Protein AF-A0A239HFD4-F1 (afdb_monomer_lite)

Organism: Ekhidna lutea (NCBI:txid447679)

Sequence (63 aa):
MDSTLSKAEIIDGIKNMPDEFTLDELIDRFIFIEKVKKGLKSAEEGKLTSHEEVKNMVSKWAK

Foldseek 3Di:
DPDDDDPVNLCVLCVPPDPDDDPVVSVVSVVVVVVVVVVVVCVVVVVDDDPVNVVVVVVVVVD

pLDDT: mean 89.05, std 9.91, range [46.5, 96.25]

Secondary structure (DSSP, 8-state):
---PPPHHHHHHHHTTS-SS--HHHHHHHHHHHHHHHHHHHHHHTT----HHHHHHHHHHHT-

Structure (mmCIF, N/CA/C/O backbone):
data_AF-A0A239HFD4-F1
#
_entry.id   AF-A0A239HFD4-F1
#
loop_
_atom_site.group_PDB
_atom_site.id
_atom_site.type_symbol
_atom_site.label_atom_id
_atom_site.label_alt_id
_atom_site.label_comp_id
_atom_site.label_asym_id
_atom_site.label_entity_id
_atom_site.label_seq_id
_atom_site.pdbx_PDB_ins_code
_atom_site.Cartn_x
_atom_site.Cartn_y
_atom_site.Cartn_z
_atom_site.occupancy
_atom_site.B_iso_or_equiv
_atom_site.auth_seq_id
_atom_site.auth_comp_id
_atom_site.auth_asym_id
_atom_site.auth_atom_id
_atom_site.pdbx_PDB_model_num
ATOM 1 N N . MET A 1 1 ? 10.814 0.194 8.721 1.00 46.50 1 MET A N 1
ATOM 2 C CA . MET A 1 1 ? 9.758 -0.215 7.774 1.00 46.50 1 MET A CA 1
ATOM 3 C C . MET A 1 1 ? 10.119 -1.629 7.391 1.00 46.50 1 MET A C 1
ATOM 5 O O . MET A 1 1 ? 10.971 -1.797 6.536 1.00 46.50 1 MET A O 1
ATOM 9 N N . ASP A 1 2 ? 9.553 -2.617 8.074 1.00 53.16 2 ASP A N 1
ATOM 10 C CA . ASP A 1 2 ? 9.817 -4.032 7.787 1.00 53.16 2 ASP A CA 1
ATOM 11 C C . ASP A 1 2 ? 8.524 -4.671 7.273 1.00 53.16 2 ASP A C 1
ATOM 13 O O . ASP A 1 2 ? 7.981 -5.611 7.849 1.00 53.16 2 ASP A O 1
ATOM 17 N N . SER A 1 3 ? 7.979 -4.084 6.205 1.00 63.88 3 SER A N 1
ATOM 18 C CA . SER A 1 3 ? 6.918 -4.701 5.413 1.00 63.88 3 SER A CA 1
ATOM 19 C C . SER A 1 3 ? 7.602 -5.603 4.390 1.00 63.88 3 SER A C 1
ATOM 21 O O . SER A 1 3 ? 8.299 -5.122 3.498 1.00 63.88 3 SER A O 1
ATOM 23 N N . THR A 1 4 ? 7.461 -6.919 4.533 1.00 72.62 4 THR A N 1
ATOM 24 C CA . THR A 1 4 ? 7.989 -7.867 3.544 1.00 72.62 4 THR A CA 1
ATOM 25 C C . THR A 1 4 ? 7.068 -7.890 2.321 1.00 72.62 4 THR A C 1
ATOM 27 O O . THR A 1 4 ? 5.858 -8.043 2.457 1.00 72.62 4 THR A O 1
ATOM 30 N N . LEU A 1 5 ? 7.633 -7.704 1.124 1.00 77.44 5 LEU A N 1
ATOM 31 C CA . LEU A 1 5 ? 6.914 -7.774 -0.154 1.00 77.44 5 LEU A CA 1
ATOM 32 C C . LEU A 1 5 ? 7.063 -9.173 -0.750 1.00 77.44 5 LEU A C 1
ATOM 34 O O . LEU A 1 5 ? 8.181 -9.647 -0.967 1.00 77.44 5 LEU A O 1
ATOM 38 N N . SER A 1 6 ? 5.947 -9.838 -1.044 1.00 86.81 6 SER A N 1
ATOM 39 C CA . SER A 1 6 ? 5.997 -11.117 -1.751 1.00 86.81 6 SER A CA 1
ATOM 40 C C . SER A 1 6 ? 6.231 -10.915 -3.252 1.00 86.81 6 SER A C 1
ATOM 42 O O . SER A 1 6 ? 5.785 -9.941 -3.857 1.00 86.81 6 SER A O 1
ATOM 44 N N . LYS A 1 7 ? 6.877 -11.893 -3.899 1.00 88.44 7 LYS A N 1
ATOM 45 C CA . LYS A 1 7 ? 7.055 -11.900 -5.363 1.00 88.44 7 LYS A CA 1
ATOM 46 C C . LYS A 1 7 ? 5.721 -11.764 -6.111 1.00 88.44 7 LYS A C 1
ATOM 48 O O . LYS A 1 7 ? 5.671 -11.116 -7.150 1.00 88.44 7 LYS A O 1
ATOM 53 N N . ALA A 1 8 ? 4.655 -12.368 -5.587 1.00 90.38 8 ALA A N 1
ATOM 54 C CA . ALA A 1 8 ? 3.324 -12.295 -6.182 1.00 90.38 8 ALA A CA 1
ATOM 55 C C . ALA A 1 8 ? 2.756 -10.869 -6.134 1.00 90.38 8 ALA A C 1
ATOM 57 O O . ALA A 1 8 ? 2.262 -10.383 -7.145 1.00 90.38 8 ALA A O 1
ATOM 58 N N . GLU A 1 9 ? 2.889 -10.179 -4.997 1.00 84.94 9 GLU A N 1
ATOM 59 C CA . GLU A 1 9 ? 2.472 -8.778 -4.865 1.00 84.94 9 GLU A CA 1
ATOM 60 C C . GLU A 1 9 ? 3.285 -7.849 -5.759 1.00 84.94 9 GLU A C 1
ATOM 62 O O . GLU A 1 9 ? 2.740 -6.878 -6.277 1.00 84.94 9 GLU A O 1
ATOM 67 N N . ILE A 1 10 ? 4.566 -8.160 -5.972 1.00 88.62 10 ILE A N 1
ATOM 68 C CA . ILE A 1 10 ? 5.396 -7.398 -6.902 1.00 88.62 10 ILE A CA 1
ATOM 69 C C . ILE A 1 10 ? 4.863 -7.536 -8.326 1.00 88.62 10 ILE A C 1
ATOM 71 O O . ILE A 1 10 ? 4.601 -6.529 -8.976 1.00 88.62 10 ILE A O 1
ATOM 75 N N . ILE A 1 11 ? 4.660 -8.775 -8.786 1.00 92.31 11 ILE A N 1
ATOM 76 C CA . ILE A 1 11 ? 4.146 -9.068 -10.131 1.00 92.31 11 ILE A CA 1
ATOM 77 C C . ILE A 1 11 ? 2.777 -8.416 -10.349 1.00 92.31 11 ILE A C 1
ATOM 79 O O . ILE A 1 11 ? 2.548 -7.813 -11.393 1.00 92.31 11 ILE A O 1
ATOM 83 N N . ASP A 1 12 ? 1.875 -8.510 -9.373 1.00 90.88 12 ASP A N 1
ATOM 84 C CA . ASP A 1 12 ? 0.548 -7.898 -9.465 1.00 90.88 12 ASP A CA 1
ATOM 85 C C . ASP A 1 12 ? 0.621 -6.362 -9.479 1.00 90.88 12 A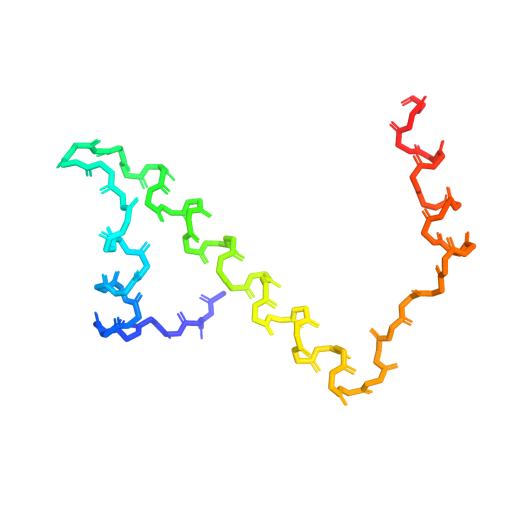SP A C 1
ATOM 87 O O . ASP A 1 12 ? -0.025 -5.705 -10.298 1.00 90.88 12 ASP A O 1
ATOM 91 N N . GLY A 1 13 ? 1.486 -5.784 -8.637 1.00 88.25 13 GLY A N 1
ATOM 92 C CA . GLY A 1 13 ? 1.693 -4.341 -8.535 1.00 88.25 13 GLY A CA 1
ATOM 93 C C . GLY A 1 13 ? 2.172 -3.700 -9.839 1.00 88.25 13 GLY A C 1
ATOM 94 O O . GLY A 1 13 ? 1.708 -2.603 -10.170 1.00 88.25 13 GLY A O 1
ATOM 95 N N . ILE A 1 14 ? 3.027 -4.408 -10.588 1.00 92.75 14 ILE A N 1
ATOM 96 C CA . ILE A 1 14 ? 3.604 -3.943 -11.859 1.00 92.75 14 ILE A CA 1
ATOM 97 C C . ILE A 1 14 ? 2.833 -4.398 -13.102 1.00 92.75 14 ILE A C 1
ATOM 99 O O . ILE A 1 14 ? 3.119 -3.926 -14.194 1.00 92.75 14 ILE A O 1
ATOM 103 N N . LYS A 1 15 ? 1.834 -5.281 -12.971 1.00 93.25 15 LYS A N 1
ATOM 104 C CA . LYS A 1 15 ? 1.109 -5.871 -14.113 1.00 93.25 15 LYS A CA 1
ATOM 105 C C . LYS A 1 15 ? 0.485 -4.838 -15.060 1.00 93.25 15 LYS A C 1
ATOM 107 O O . LYS A 1 15 ? 0.323 -5.112 -16.242 1.00 93.25 15 LYS A O 1
ATOM 112 N N . ASN A 1 16 ? 0.106 -3.680 -14.522 1.00 88.88 16 ASN A N 1
ATOM 113 C CA . ASN A 1 16 ? -0.510 -2.578 -15.267 1.00 88.88 16 ASN A CA 1
ATOM 114 C C . ASN A 1 16 ? 0.433 -1.370 -15.418 1.00 88.88 16 ASN A C 1
ATOM 116 O O . ASN A 1 16 ? -0.037 -0.261 -15.665 1.00 88.88 16 ASN A O 1
ATOM 120 N N . MET A 1 17 ? 1.732 -1.552 -15.169 1.00 93.25 17 MET A N 1
ATOM 121 C CA . MET A 1 17 ? 2.744 -0.535 -15.447 1.00 93.25 17 MET A CA 1
ATOM 122 C C . MET A 1 17 ? 3.151 -0.595 -16.928 1.00 93.25 17 MET A C 1
ATOM 124 O O . MET A 1 17 ? 2.961 -1.633 -17.564 1.00 93.25 17 MET A O 1
ATOM 128 N N . PRO A 1 18 ? 3.659 0.511 -17.495 1.00 95.12 18 PRO A N 1
ATOM 129 C CA . PRO A 1 18 ? 4.232 0.512 -18.841 1.00 95.12 18 PRO A CA 1
ATOM 130 C C . PRO A 1 18 ? 5.408 -0.470 -18.967 1.00 95.12 18 PRO A C 1
ATOM 132 O O . PRO A 1 18 ? 5.983 -0.889 -17.965 1.00 95.12 18 PRO A O 1
ATOM 135 N N . ASP A 1 19 ? 5.790 -0.806 -20.202 1.00 94.31 19 ASP A N 1
ATOM 136 C CA . ASP A 1 19 ? 6.934 -1.694 -20.474 1.00 94.31 19 ASP A CA 1
ATOM 137 C C . ASP A 1 19 ? 8.261 -1.122 -19.941 1.00 94.31 19 ASP A C 1
ATOM 139 O O . ASP A 1 19 ? 9.161 -1.870 -19.559 1.00 94.31 19 ASP A O 1
ATOM 143 N N . GLU A 1 20 ? 8.359 0.208 -19.874 1.00 95.75 20 GLU A N 1
ATOM 144 C CA . GLU A 1 20 ? 9.477 0.941 -19.288 1.00 95.75 20 GLU A CA 1
ATOM 145 C C . GLU A 1 20 ? 8.970 1.901 -18.210 1.00 95.75 20 GLU A C 1
ATOM 147 O O . GLU A 1 20 ? 8.038 2.674 -18.432 1.00 95.75 20 GLU A O 1
ATOM 152 N N . PHE A 1 21 ? 9.604 1.864 -17.043 1.00 95.06 21 PHE A N 1
ATOM 153 C CA . PHE A 1 21 ? 9.365 2.769 -15.923 1.00 95.06 21 PHE A CA 1
ATOM 154 C C . PHE A 1 21 ? 10.650 2.932 -15.116 1.00 95.06 21 PHE A C 1
ATOM 156 O O . PHE A 1 21 ? 11.572 2.112 -15.179 1.00 95.06 21 PHE A O 1
ATOM 163 N N . THR A 1 22 ? 10.711 4.000 -14.337 1.00 96.12 22 THR A N 1
ATOM 164 C CA . THR A 1 22 ? 11.833 4.297 -13.451 1.00 96.12 22 THR A CA 1
ATOM 165 C C . THR A 1 22 ? 11.731 3.538 -12.128 1.00 96.12 22 THR A C 1
ATOM 167 O O . THR A 1 22 ? 10.659 3.107 -11.697 1.00 96.12 22 THR A O 1
ATOM 170 N N . LEU A 1 23 ? 12.864 3.399 -11.434 1.00 93.12 23 LEU A N 1
ATOM 171 C CA . LEU A 1 23 ? 12.883 2.818 -10.090 1.00 93.12 23 LEU A CA 1
ATOM 172 C C . LEU A 1 23 ? 12.020 3.624 -9.103 1.00 93.12 23 LEU A C 1
ATOM 174 O O . LEU A 1 23 ? 11.369 3.030 -8.246 1.00 93.12 23 LEU A O 1
ATOM 178 N N . ASP A 1 24 ? 11.977 4.949 -9.245 1.00 94.75 24 ASP A N 1
ATOM 179 C CA . ASP A 1 24 ? 11.180 5.821 -8.379 1.00 94.75 24 ASP A CA 1
ATOM 180 C C . ASP A 1 24 ? 9.677 5.551 -8.543 1.00 94.75 24 ASP A C 1
ATOM 182 O O . ASP A 1 24 ? 8.971 5.370 -7.553 1.00 94.75 24 ASP A O 1
ATOM 186 N N . GLU A 1 25 ? 9.196 5.397 -9.781 1.00 94.25 25 GLU A N 1
ATOM 187 C CA . GLU A 1 25 ? 7.796 5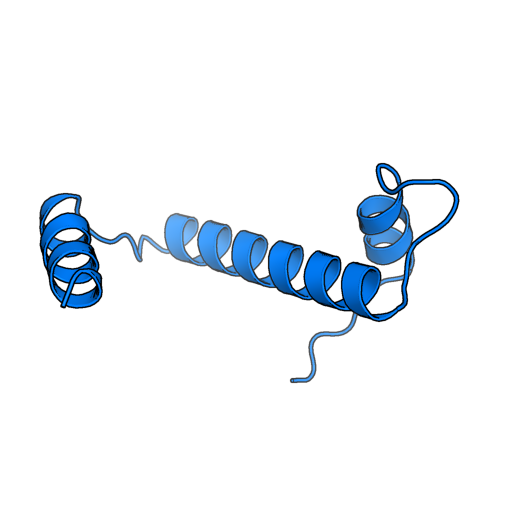.040 -10.060 1.00 94.25 25 GLU A CA 1
ATOM 188 C C . GLU A 1 25 ? 7.418 3.672 -9.482 1.00 94.25 25 GLU A C 1
ATOM 190 O O . GLU A 1 25 ? 6.305 3.485 -8.982 1.00 94.25 25 GLU A O 1
ATOM 195 N N . LEU A 1 26 ? 8.349 2.713 -9.515 1.00 91.88 26 LEU A N 1
ATOM 196 C CA . LEU A 1 26 ? 8.159 1.406 -8.893 1.00 91.88 26 LEU A CA 1
ATOM 197 C C . LEU A 1 26 ? 7.985 1.535 -7.373 1.00 91.88 26 LEU A C 1
ATOM 199 O O . LEU A 1 26 ? 7.067 0.948 -6.797 1.00 91.88 26 LEU A O 1
ATOM 203 N N . ILE A 1 27 ? 8.857 2.308 -6.722 1.00 91.38 27 ILE A N 1
ATOM 204 C CA . ILE A 1 27 ? 8.818 2.533 -5.273 1.00 91.38 27 ILE A CA 1
ATOM 205 C C . ILE A 1 27 ? 7.517 3.242 -4.882 1.00 91.38 27 ILE A C 1
ATOM 207 O O . ILE A 1 27 ? 6.805 2.767 -3.992 1.00 91.38 27 ILE A O 1
ATOM 211 N N . ASP A 1 28 ? 7.157 4.320 -5.579 1.00 92.75 28 ASP A N 1
ATOM 212 C CA . ASP A 1 28 ? 5.931 5.080 -5.326 1.00 92.75 28 ASP A CA 1
ATOM 213 C C . ASP A 1 28 ? 4.680 4.214 -5.476 1.00 92.75 28 ASP A C 1
ATOM 215 O O . ASP A 1 28 ? 3.761 4.277 -4.648 1.00 92.75 28 ASP A O 1
ATOM 219 N N . ARG A 1 29 ? 4.657 3.338 -6.486 1.00 91.62 29 ARG A N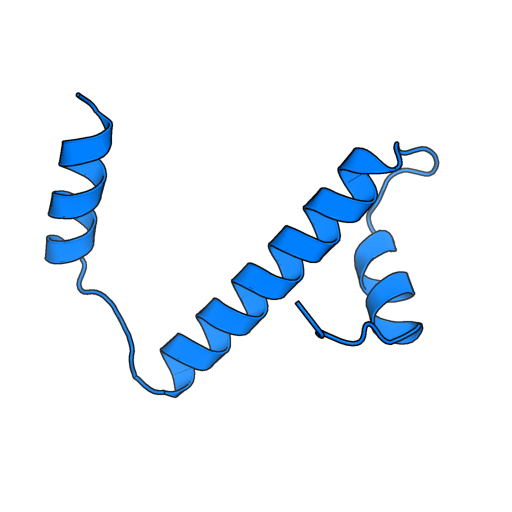 1
ATOM 220 C CA . ARG A 1 29 ? 3.568 2.382 -6.691 1.00 91.62 29 ARG A CA 1
ATOM 221 C C . ARG A 1 29 ? 3.392 1.456 -5.490 1.00 91.62 29 ARG A C 1
ATOM 223 O O . ARG A 1 29 ? 2.260 1.265 -5.036 1.00 91.62 29 ARG A O 1
ATOM 230 N N . PHE A 1 30 ? 4.474 0.900 -4.947 1.00 91.00 30 PHE A N 1
ATOM 231 C CA . PHE A 1 30 ? 4.381 0.025 -3.774 1.00 91.00 30 PHE A CA 1
ATOM 232 C C . PHE A 1 30 ? 4.017 0.782 -2.498 1.00 91.00 30 PHE A C 1
ATOM 234 O O . PHE A 1 30 ? 3.187 0.292 -1.729 1.00 91.00 30 PHE A O 1
ATOM 241 N N . ILE A 1 31 ? 4.539 1.998 -2.306 1.00 91.12 31 ILE A N 1
ATOM 242 C CA . ILE A 1 31 ? 4.136 2.873 -1.195 1.00 91.12 31 ILE A CA 1
ATOM 243 C C . ILE A 1 31 ? 2.630 3.152 -1.260 1.00 91.12 31 ILE A C 1
ATOM 245 O O . ILE A 1 31 ? 1.939 3.105 -0.239 1.00 91.12 31 ILE A O 1
ATOM 249 N N . PHE A 1 32 ? 2.099 3.432 -2.451 1.00 92.25 32 PHE A N 1
ATOM 250 C CA . PHE A 1 32 ? 0.671 3.653 -2.649 1.00 92.25 32 PHE A CA 1
ATOM 251 C C . PHE A 1 32 ? -0.153 2.410 -2.293 1.00 92.25 32 PHE A C 1
ATOM 253 O O . PHE A 1 32 ? -1.098 2.510 -1.509 1.00 92.25 32 PHE A O 1
ATOM 260 N N . ILE A 1 33 ? 0.225 1.235 -2.807 1.00 90.25 33 ILE A N 1
ATOM 261 C CA . ILE A 1 33 ? -0.458 -0.033 -2.506 1.00 90.25 33 ILE A CA 1
ATOM 262 C C . ILE A 1 33 ? -0.470 -0.303 -0.994 1.00 90.25 33 ILE A C 1
ATOM 264 O O . ILE A 1 33 ? -1.511 -0.673 -0.446 1.00 90.25 33 ILE A O 1
ATOM 268 N N . GLU A 1 34 ? 0.649 -0.084 -0.298 1.00 88.81 34 GLU A N 1
ATOM 269 C CA . GLU A 1 34 ? 0.728 -0.258 1.156 1.00 88.81 34 GLU A CA 1
ATOM 270 C C . GLU A 1 34 ? -0.224 0.697 1.893 1.00 88.81 34 GLU A C 1
ATOM 272 O O . GLU A 1 34 ? -0.984 0.273 2.770 1.00 88.81 34 GLU A O 1
ATOM 277 N N . LYS A 1 35 ? -0.249 1.979 1.502 1.00 91.81 35 LYS A N 1
ATOM 278 C CA . LYS A 1 35 ? -1.165 2.977 2.076 1.00 91.81 35 LYS A CA 1
ATOM 279 C C . LYS A 1 35 ? -2.629 2.588 1.882 1.00 91.81 35 LYS A C 1
ATOM 281 O O . LYS A 1 35 ? -3.408 2.705 2.827 1.00 91.81 35 LYS A O 1
ATOM 286 N N . VAL A 1 36 ? -2.999 2.092 0.700 1.00 91.75 36 VAL A N 1
ATOM 287 C CA . VAL A 1 36 ? -4.367 1.631 0.415 1.00 91.75 36 VAL A CA 1
ATOM 288 C C . VAL A 1 36 ? -4.731 0.434 1.289 1.00 91.75 36 VAL A C 1
ATOM 290 O O . VAL A 1 36 ? -5.760 0.474 1.960 1.00 91.75 36 VAL A O 1
ATOM 293 N N . LYS A 1 37 ? -3.874 -0.595 1.365 1.00 89.81 37 LYS A N 1
ATOM 294 C CA . LYS A 1 37 ? -4.093 -1.765 2.238 1.00 89.81 37 LYS A CA 1
ATOM 295 C C . LYS A 1 37 ? -4.276 -1.355 3.699 1.00 89.81 37 LYS A C 1
ATOM 297 O O . LYS A 1 37 ? -5.190 -1.827 4.371 1.00 89.81 37 LYS A O 1
ATOM 302 N N . LYS A 1 38 ? -3.444 -0.430 4.185 1.00 91.12 38 LYS A N 1
ATOM 303 C CA . LYS A 1 38 ? -3.559 0.120 5.541 1.00 91.12 38 LYS A CA 1
ATOM 304 C C . LYS A 1 38 ? -4.877 0.875 5.746 1.00 91.12 38 LYS A C 1
ATOM 306 O O . LYS A 1 38 ? -5.485 0.747 6.809 1.00 91.12 38 LYS A O 1
ATOM 311 N N . GLY A 1 39 ? -5.319 1.638 4.747 1.00 93.06 39 GLY A N 1
ATOM 312 C CA . GLY A 1 39 ? -6.603 2.340 4.756 1.00 93.06 39 GLY A CA 1
ATOM 313 C C . GLY A 1 39 ? -7.788 1.378 4.831 1.00 93.06 39 GLY A C 1
ATOM 314 O O . GLY A 1 39 ? -8.646 1.543 5.693 1.00 93.06 39 GLY A O 1
ATOM 315 N N . LEU A 1 40 ? -7.789 0.331 4.001 1.00 93.75 40 LEU A N 1
ATOM 316 C CA . LEU A 1 40 ? -8.816 -0.716 4.013 1.00 93.75 40 LEU A CA 1
ATOM 317 C C . LEU A 1 40 ? -8.884 -1.422 5.370 1.00 93.75 40 LEU A C 1
ATOM 319 O O . LEU A 1 40 ? -9.956 -1.499 5.961 1.00 93.75 40 LEU A O 1
ATOM 323 N N . LYS A 1 41 ? -7.736 -1.830 5.921 1.00 94.00 41 LYS A N 1
ATOM 324 C CA . LYS A 1 41 ? -7.676 -2.431 7.260 1.00 94.00 41 LYS A CA 1
ATOM 325 C C . LYS A 1 41 ? -8.211 -1.489 8.345 1.00 94.00 41 LYS A C 1
ATOM 327 O O . LYS A 1 41 ? -8.949 -1.908 9.227 1.00 94.00 41 LYS A O 1
ATOM 332 N N . SER A 1 42 ? -7.865 -0.203 8.279 1.00 93.75 42 SER A N 1
ATOM 333 C CA . SER A 1 42 ? -8.384 0.801 9.221 1.00 93.75 42 SER A CA 1
ATOM 334 C C . SER A 1 42 ? -9.908 0.928 9.125 1.00 93.75 42 SER A C 1
ATOM 336 O O . SER A 1 42 ? -10.574 1.047 10.150 1.00 93.75 42 SER A O 1
ATOM 338 N N . ALA A 1 43 ? -10.463 0.854 7.913 1.00 93.62 43 ALA A N 1
ATOM 339 C CA . ALA A 1 43 ? -11.902 0.883 7.689 1.00 93.62 43 ALA A CA 1
ATOM 340 C C . ALA A 1 43 ? -12.611 -0.358 8.256 1.00 93.62 43 ALA A C 1
ATOM 342 O O . ALA A 1 43 ? -13.635 -0.209 8.919 1.00 93.62 43 ALA A O 1
ATOM 343 N N . GLU A 1 44 ? -12.048 -1.554 8.060 1.00 94.50 44 GLU A N 1
ATOM 344 C CA . GLU A 1 44 ? -12.546 -2.804 8.661 1.00 94.50 44 GLU A CA 1
ATOM 345 C C . GLU A 1 44 ? -12.543 -2.745 10.197 1.00 94.50 44 GLU A C 1
ATOM 347 O O . GLU A 1 44 ? -13.475 -3.213 10.845 1.00 94.50 44 GLU A O 1
ATOM 352 N N . GLU A 1 45 ? -11.530 -2.107 10.788 1.00 96.25 45 GLU A N 1
ATOM 353 C CA . GLU A 1 45 ? -11.424 -1.873 12.235 1.00 96.25 45 GLU A CA 1
ATOM 354 C C . GLU A 1 45 ? -12.328 -0.727 12.742 1.00 96.25 45 GLU A C 1
ATOM 356 O O . GLU A 1 45 ? -12.262 -0.362 13.917 1.00 96.25 45 GLU A O 1
ATOM 361 N N . GLY A 1 46 ? -13.151 -0.120 11.878 1.00 93.50 46 GLY A N 1
ATOM 362 C CA . GLY A 1 46 ? -14.044 0.987 12.231 1.00 93.50 46 GLY A CA 1
ATOM 363 C C . GLY A 1 46 ? -13.334 2.322 12.485 1.00 93.50 46 GLY A C 1
ATOM 364 O O . GLY A 1 46 ? -13.964 3.278 12.936 1.00 93.50 46 GLY A O 1
ATOM 365 N N . LYS A 1 47 ? -12.034 2.426 12.178 1.00 94.00 47 LYS A N 1
ATOM 366 C CA . LYS A 1 47 ? -11.233 3.657 12.287 1.00 94.00 47 LYS A CA 1
ATOM 367 C C . LYS A 1 47 ? -11.485 4.556 11.078 1.00 94.00 47 LYS A C 1
ATOM 369 O O . LYS A 1 47 ? -10.604 4.789 10.252 1.00 94.00 47 LYS A O 1
ATOM 374 N N . LEU A 1 48 ? -12.720 5.027 10.969 1.00 91.88 48 LEU A N 1
ATOM 375 C CA . LEU A 1 48 ? -13.170 5.934 9.922 1.00 91.88 48 LEU A CA 1
ATOM 376 C C . LEU A 1 48 ? -13.118 7.379 10.414 1.00 91.88 48 LEU A C 1
ATOM 378 O O . LEU A 1 48 ? -13.306 7.660 11.594 1.00 91.88 48 LEU A O 1
ATOM 382 N N . THR A 1 49 ? -12.890 8.299 9.486 1.00 91.31 49 THR A N 1
ATOM 383 C CA . THR A 1 49 ? -12.978 9.738 9.740 1.00 91.31 49 THR A CA 1
ATOM 384 C C . THR A 1 49 ? -14.268 10.259 9.128 1.00 91.31 49 THR A C 1
ATOM 386 O O . THR A 1 49 ? -14.588 9.935 7.982 1.00 91.31 49 THR A O 1
ATOM 389 N N . SER A 1 50 ? -15.029 11.050 9.881 1.00 94.19 50 SER A N 1
ATOM 390 C CA . SER A 1 50 ? -16.286 11.607 9.386 1.00 94.19 50 SER A CA 1
ATOM 391 C C . SER A 1 50 ? -16.051 12.633 8.275 1.00 94.19 50 SER A C 1
ATOM 393 O O . SER A 1 50 ? -14.987 13.245 8.159 1.00 94.19 50 SER A O 1
ATOM 395 N N . HIS A 1 51 ? -17.078 12.868 7.462 1.00 93.31 51 HIS A N 1
ATOM 396 C CA . HIS A 1 51 ? -17.008 13.844 6.377 1.00 93.31 51 HIS A CA 1
ATOM 397 C C . HIS A 1 51 ? -16.655 15.263 6.866 1.00 93.31 51 HIS A C 1
ATOM 399 O O . HIS A 1 51 ? -15.879 15.966 6.219 1.00 93.31 51 HIS A O 1
ATOM 405 N N . GLU A 1 52 ? -17.176 15.669 8.026 1.00 94.44 52 GLU A N 1
ATOM 406 C CA . GLU A 1 52 ? -16.913 16.990 8.608 1.00 94.44 52 GLU A CA 1
ATOM 407 C C . GLU A 1 52 ? -15.473 17.124 9.121 1.00 94.44 52 GLU A C 1
ATOM 409 O O . GLU A 1 52 ? -14.827 18.154 8.917 1.00 94.44 52 GLU A O 1
ATOM 414 N N . GLU A 1 53 ? -14.912 16.063 9.706 1.00 93.00 53 GLU A N 1
ATOM 415 C CA . GLU A 1 53 ? -13.492 16.027 10.067 1.00 93.00 53 GLU A CA 1
ATOM 416 C C . GLU A 1 53 ? -12.597 16.124 8.827 1.00 93.00 53 GLU A C 1
ATOM 418 O O . GLU A 1 53 ? -11.627 16.884 8.828 1.00 93.00 53 GLU A O 1
ATOM 423 N N . VAL A 1 54 ? -12.948 15.428 7.738 1.00 93.44 54 VAL A N 1
ATOM 424 C CA . VAL A 1 54 ? -12.222 15.527 6.462 1.00 93.44 54 VAL A CA 1
ATOM 425 C C . VAL A 1 54 ? -12.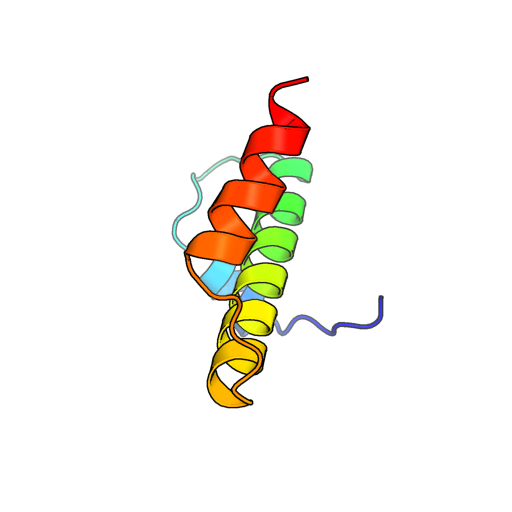254 16.951 5.910 1.00 93.44 54 VAL A C 1
ATOM 427 O O . VAL A 1 54 ? -11.196 17.484 5.571 1.00 93.44 54 VAL A O 1
ATOM 430 N N . LYS A 1 55 ? -13.418 17.615 5.881 1.00 94.12 55 LYS A N 1
ATOM 431 C CA . LYS A 1 55 ? -13.517 19.027 5.462 1.00 94.12 55 LYS A CA 1
ATOM 432 C C . LYS A 1 55 ? -12.603 19.940 6.281 1.00 94.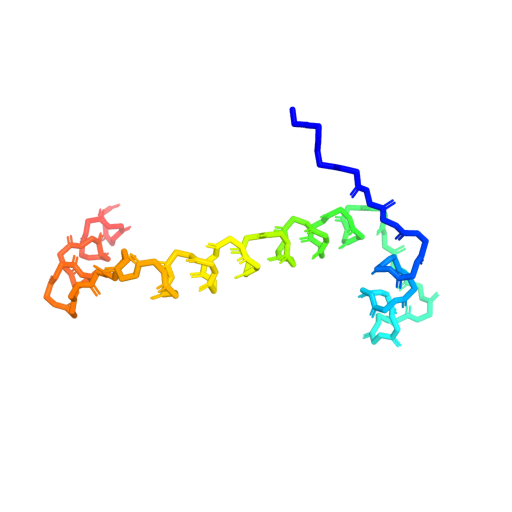12 55 LYS A C 1
ATOM 434 O O . LYS A 1 55 ? -11.907 20.779 5.711 1.00 94.12 55 LYS A O 1
ATOM 439 N N . ASN A 1 56 ? -12.576 19.755 7.601 1.00 93.38 56 ASN A N 1
ATOM 440 C CA . ASN A 1 56 ? -11.735 20.542 8.504 1.00 93.38 56 ASN A CA 1
ATOM 441 C C . ASN A 1 56 ? -10.233 20.280 8.332 1.00 93.38 56 ASN A C 1
ATOM 443 O O . ASN A 1 56 ? -9.426 21.165 8.616 1.00 93.38 56 ASN A O 1
ATOM 447 N N . MET A 1 57 ? -9.832 19.081 7.907 1.00 91.31 57 MET A N 1
ATOM 448 C CA . MET A 1 57 ? -8.434 18.788 7.577 1.00 91.31 57 MET A CA 1
ATOM 449 C C . MET A 1 57 ? -8.030 19.441 6.255 1.00 91.31 57 MET A C 1
ATOM 451 O O . MET A 1 57 ? -7.015 20.131 6.202 1.00 91.31 57 MET A O 1
ATOM 455 N N . VAL A 1 58 ? -8.846 19.273 5.211 1.00 92.50 58 VAL A N 1
ATOM 456 C CA . VAL A 1 58 ? -8.556 19.794 3.866 1.00 92.50 58 VAL A CA 1
ATOM 457 C C . VAL A 1 58 ? -8.510 21.324 3.855 1.00 92.50 58 VAL A C 1
ATOM 459 O O . VAL A 1 58 ? -7.633 21.905 3.221 1.00 92.50 58 VAL A O 1
ATOM 462 N N . SER A 1 59 ? -9.382 21.996 4.614 1.00 92.25 59 SER A N 1
ATOM 463 C CA . SER A 1 59 ? -9.373 23.463 4.716 1.00 92.25 59 SER A CA 1
ATOM 464 C C . SER A 1 59 ? -8.071 24.034 5.293 1.00 92.25 59 SER 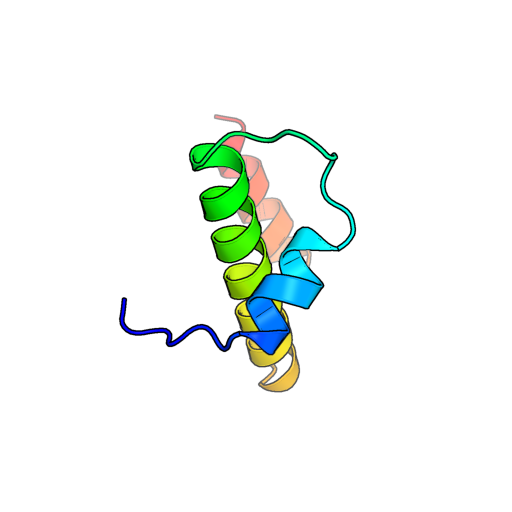A C 1
ATOM 466 O O . SER A 1 59 ? -7.722 25.175 5.001 1.00 92.25 59 SER A O 1
ATOM 468 N N . LYS A 1 60 ? -7.317 23.247 6.075 1.00 91.12 60 LYS A N 1
ATOM 469 C CA . LYS A 1 60 ? -6.011 23.645 6.626 1.00 91.12 60 LYS A CA 1
ATOM 470 C C . LYS A 1 60 ? -4.861 23.498 5.631 1.00 91.12 60 LYS A C 1
ATOM 472 O O . LYS A 1 60 ? -3.824 24.110 5.853 1.00 91.12 60 LYS A O 1
ATOM 477 N N . TRP A 1 61 ? -5.019 22.697 4.577 1.00 88.75 61 TRP A N 1
ATOM 478 C CA . TRP A 1 61 ? -4.004 22.516 3.530 1.00 88.75 61 TRP A CA 1
ATOM 479 C C . TRP A 1 61 ? -4.058 23.597 2.453 1.00 88.75 61 TRP A C 1
ATOM 481 O O . TRP A 1 61 ? -3.068 23.821 1.772 1.00 88.75 61 TRP A O 1
ATOM 491 N N . ALA A 1 62 ? -5.192 24.284 2.316 1.00 74.31 62 ALA A N 1
ATOM 492 C CA . ALA A 1 62 ? -5.360 25.410 1.400 1.00 74.31 62 ALA A CA 1
ATOM 493 C C . ALA A 1 62 ? -4.808 26.745 1.956 1.00 74.31 62 ALA A C 1
ATOM 495 O O . ALA A 1 62 ? -5.213 27.808 1.486 1.00 74.31 62 ALA A O 1
ATOM 496 N N . LYS A 1 63 ? -3.938 26.697 2.977 1.00 57.81 63 LYS A N 1
ATOM 497 C CA . LYS A 1 63 ? -3.249 27.861 3.554 1.00 57.81 63 LYS A CA 1
ATOM 498 C C . LYS A 1 63 ? -1.829 27.989 3.032 1.00 57.81 63 LYS A C 1
ATOM 500 O O . LYS A 1 63 ? -1.154 26.943 2.934 1.00 57.81 63 LYS A O 1
#

Radius of gyration: 15.82 Å; chains: 1; bounding box: 30×40×33 Å